Protein AF-A0A925VPL7-F1 (afdb_monomer)

Structure (mmCIF, N/CA/C/O backbone):
data_AF-A0A925VPL7-F1
#
_entry.id   AF-A0A925VPL7-F1
#
loop_
_atom_site.group_PDB
_atom_site.id
_atom_site.type_symbol
_atom_site.label_atom_id
_atom_site.label_alt_id
_atom_site.label_comp_id
_atom_site.label_asym_id
_atom_site.label_entity_id
_atom_site.label_seq_id
_atom_site.pdbx_PDB_ins_code
_atom_site.Cartn_x
_atom_site.Cartn_y
_atom_site.Cartn_z
_atom_site.occupancy
_atom_site.B_iso_or_equiv
_atom_site.auth_seq_id
_atom_site.auth_comp_id
_atom_site.auth_asym_id
_atom_site.auth_atom_id
_atom_site.pdbx_PDB_model_num
ATOM 1 N N . MET A 1 1 ? 1.949 40.519 -19.871 1.00 41.38 1 MET A N 1
ATOM 2 C CA . MET A 1 1 ? 2.021 40.616 -18.401 1.00 41.38 1 MET A CA 1
ATOM 3 C C . MET A 1 1 ? 0.848 39.835 -17.833 1.00 41.38 1 MET A C 1
ATOM 5 O O . MET A 1 1 ? -0.238 40.376 -17.826 1.00 41.38 1 MET A O 1
ATOM 9 N N . LEU A 1 2 ? 1.053 38.569 -17.465 1.00 33.75 2 LEU A N 1
ATOM 10 C CA . LEU A 1 2 ? 0.363 37.854 -16.384 1.00 33.75 2 LEU A CA 1
ATOM 11 C C . LEU A 1 2 ? 1.309 36.714 -15.978 1.00 33.75 2 LEU A C 1
ATOM 13 O O . LEU A 1 2 ? 1.939 36.094 -16.834 1.00 33.75 2 LEU A O 1
ATOM 17 N N . ALA A 1 3 ? 1.538 36.620 -14.674 1.00 36.78 3 ALA A N 1
ATOM 18 C CA . ALA A 1 3 ? 2.720 36.055 -14.047 1.00 36.78 3 ALA A CA 1
ATOM 19 C C . ALA A 1 3 ? 2.809 34.530 -14.174 1.00 36.78 3 ALA A C 1
ATOM 21 O O . ALA A 1 3 ? 1.809 33.828 -14.067 1.00 36.78 3 ALA A O 1
ATOM 22 N N . GLY A 1 4 ? 4.037 34.043 -14.367 1.00 40.22 4 GLY A N 1
ATOM 23 C CA . GLY A 1 4 ? 4.373 32.639 -14.198 1.00 40.22 4 GLY A CA 1
ATOM 24 C C . GLY A 1 4 ? 4.178 32.244 -12.740 1.00 40.22 4 GLY A C 1
ATOM 25 O O . GLY A 1 4 ? 4.808 32.812 -11.848 1.00 40.22 4 GLY A O 1
ATOM 26 N N . GLU A 1 5 ? 3.288 31.289 -12.508 1.00 43.31 5 GLU A N 1
ATOM 27 C CA . GLU A 1 5 ? 3.111 30.691 -11.196 1.00 43.31 5 GLU A CA 1
ATOM 28 C C . GLU A 1 5 ? 4.263 29.719 -10.942 1.00 43.31 5 GLU A C 1
ATOM 30 O O . GLU A 1 5 ? 4.426 28.683 -11.587 1.00 43.31 5 GLU A O 1
ATOM 35 N N . SER A 1 6 ? 5.115 30.144 -10.019 1.00 38.53 6 SER A N 1
ATOM 36 C CA . SER A 1 6 ? 6.268 29.447 -9.479 1.00 38.53 6 SER A CA 1
ATOM 37 C C . SER A 1 6 ? 5.902 28.031 -9.032 1.00 38.53 6 SER A C 1
ATOM 39 O O . SER A 1 6 ? 5.291 27.831 -7.983 1.00 38.53 6 SER A O 1
ATOM 41 N N . PHE A 1 7 ? 6.316 27.036 -9.816 1.00 41.56 7 PHE A N 1
ATOM 42 C CA . PHE A 1 7 ? 6.287 25.635 -9.411 1.00 41.56 7 PHE A CA 1
ATOM 43 C C . PHE A 1 7 ? 7.202 25.472 -8.185 1.00 41.56 7 PHE A C 1
ATOM 45 O O . PHE A 1 7 ? 8.401 25.754 -8.233 1.00 41.56 7 PHE A O 1
ATOM 52 N N . ASN A 1 8 ? 6.580 25.131 -7.060 1.00 49.56 8 ASN A N 1
ATOM 53 C CA . ASN A 1 8 ? 7.077 25.339 -5.705 1.00 49.56 8 ASN A CA 1
ATOM 54 C C . ASN A 1 8 ? 8.392 24.582 -5.402 1.00 49.56 8 ASN A C 1
ATOM 56 O O . ASN A 1 8 ? 8.599 23.446 -5.827 1.00 49.56 8 ASN A O 1
ATOM 60 N N . ALA A 1 9 ? 9.272 25.213 -4.621 1.00 42.59 9 ALA A N 1
ATOM 61 C CA . ALA A 1 9 ? 10.655 24.814 -4.324 1.00 42.59 9 ALA A CA 1
ATOM 62 C C . ALA A 1 9 ? 10.812 23.556 -3.432 1.00 42.59 9 ALA A C 1
ATOM 64 O O . ALA A 1 9 ? 11.932 23.174 -3.082 1.00 42.59 9 ALA A O 1
ATOM 65 N N . GLU A 1 10 ? 9.712 22.888 -3.084 1.00 42.53 10 GLU A N 1
ATOM 66 C CA . GLU A 1 10 ? 9.668 21.735 -2.174 1.00 42.53 10 GLU A CA 1
ATOM 67 C C . GLU A 1 10 ? 10.288 20.462 -2.789 1.00 42.53 10 GLU A C 1
ATOM 69 O O . GLU A 1 10 ? 10.865 19.631 -2.087 1.00 42.53 10 GLU A O 1
ATOM 74 N N . THR A 1 11 ? 10.250 20.323 -4.119 1.00 45.16 11 THR A N 1
ATOM 75 C CA . THR A 1 11 ? 10.688 19.108 -4.835 1.00 45.16 11 THR A CA 1
ATOM 76 C C . THR A 1 11 ? 12.209 18.896 -4.806 1.00 45.16 11 THR A C 1
ATOM 78 O O . THR A 1 11 ? 12.700 17.840 -5.194 1.00 45.16 11 THR A O 1
ATOM 81 N N . ARG A 1 12 ? 12.992 19.874 -4.325 1.00 40.66 12 ARG A N 1
ATOM 82 C CA . ARG A 1 12 ? 14.465 19.813 -4.341 1.00 40.66 12 ARG A CA 1
ATOM 83 C C . ARG A 1 12 ? 15.099 19.162 -3.108 1.00 40.66 12 ARG A C 1
ATOM 85 O O . ARG A 1 12 ? 16.282 18.844 -3.156 1.00 40.66 12 ARG A O 1
ATOM 92 N N . ARG A 1 13 ? 14.358 18.949 -2.011 1.00 38.41 13 ARG A N 1
ATOM 93 C CA . ARG A 1 13 ? 14.934 18.398 -0.762 1.00 38.41 13 ARG A CA 1
ATOM 94 C C . ARG A 1 13 ? 14.916 16.876 -0.647 1.00 38.41 13 ARG A C 1
ATOM 96 O O . ARG A 1 13 ? 15.627 16.342 0.195 1.00 38.41 13 ARG A O 1
ATOM 103 N N . VAL A 1 14 ? 14.168 16.165 -1.488 1.00 44.53 14 VAL A N 1
ATOM 104 C CA . VAL A 1 14 ? 14.169 14.689 -1.459 1.00 44.53 14 VAL A CA 1
ATOM 105 C C . VAL A 1 14 ? 15.409 14.071 -2.117 1.00 44.53 14 VAL A C 1
ATOM 107 O O . VAL A 1 14 ? 15.664 12.887 -1.935 1.00 44.53 14 VAL A O 1
ATOM 110 N N . ALA A 1 15 ? 16.213 14.864 -2.832 1.00 43.25 15 ALA A N 1
ATOM 111 C CA . ALA A 1 15 ? 17.407 14.384 -3.527 1.00 43.25 15 ALA A CA 1
ATOM 112 C C . ALA A 1 15 ? 18.632 14.178 -2.610 1.00 43.25 15 ALA A C 1
ATOM 114 O O . ALA A 1 15 ? 19.568 13.486 -2.989 1.00 43.25 15 ALA A O 1
ATOM 115 N N . SER A 1 16 ? 18.664 14.759 -1.404 1.00 44.59 16 SER A N 1
ATOM 116 C CA . SER A 1 16 ? 19.898 14.835 -0.600 1.00 44.59 16 SER A CA 1
ATOM 117 C C . SER A 1 16 ? 20.043 13.766 0.492 1.00 44.59 16 SER A C 1
ATOM 119 O O . SER A 1 16 ? 20.895 13.907 1.365 1.00 44.59 16 SER A O 1
ATOM 121 N N . LEU A 1 17 ? 19.220 12.712 0.479 1.00 48.06 17 LEU A N 1
ATOM 122 C CA . LEU A 1 17 ? 19.268 11.607 1.453 1.00 48.06 17 LEU A CA 1
ATOM 123 C C . LEU A 1 17 ? 19.412 10.229 0.785 1.00 48.06 17 LEU A C 1
ATOM 125 O O . LEU A 1 17 ? 18.947 9.225 1.321 1.00 48.06 17 LEU A O 1
ATOM 129 N N . GLN A 1 18 ? 20.051 10.155 -0.385 1.00 50.97 18 GLN A N 1
ATOM 130 C CA . GLN A 1 18 ? 20.395 8.866 -0.985 1.00 50.97 18 GLN A CA 1
ATOM 131 C C . GLN A 1 18 ? 21.830 8.472 -0.609 1.00 50.97 18 GLN A C 1
ATOM 133 O O . GLN A 1 18 ? 22.762 9.223 -0.902 1.00 50.97 18 GLN A O 1
ATOM 138 N N . PRO A 1 19 ? 22.047 7.317 0.051 1.00 50.19 19 PRO A N 1
ATOM 139 C CA . PRO A 1 19 ? 23.396 6.840 0.306 1.00 50.19 19 PRO A CA 1
ATOM 140 C C . PRO A 1 19 ? 24.097 6.540 -1.031 1.00 50.19 19 PRO A C 1
ATOM 142 O O . PRO A 1 19 ? 23.451 6.033 -1.958 1.00 50.19 19 PRO A O 1
ATOM 145 N N . PRO A 1 20 ? 25.404 6.832 -1.157 1.00 46.62 20 PRO A N 1
ATOM 146 C CA . PRO A 1 20 ? 26.152 6.577 -2.383 1.00 46.62 20 PRO A CA 1
ATOM 147 C C . PRO A 1 20 ? 26.072 5.083 -2.737 1.00 46.62 20 PRO A C 1
ATOM 149 O O . PRO A 1 20 ? 26.537 4.231 -1.985 1.00 46.62 20 PRO A O 1
ATOM 152 N N . GLY A 1 21 ? 25.416 4.771 -3.861 1.00 53.00 21 GLY A N 1
ATOM 153 C CA . GLY A 1 21 ? 25.120 3.403 -4.314 1.00 53.00 21 GLY A CA 1
ATOM 154 C C . GLY A 1 21 ? 23.629 3.039 -4.384 1.00 53.00 21 GLY A C 1
ATOM 155 O O . GLY A 1 21 ? 23.282 2.098 -5.097 1.00 53.00 21 GLY A O 1
ATOM 156 N N . ALA A 1 22 ? 22.735 3.793 -3.732 1.00 51.41 22 ALA A N 1
ATOM 157 C CA . ALA A 1 22 ? 21.288 3.551 -3.801 1.00 51.41 22 ALA A CA 1
ATOM 158 C C . ALA A 1 22 ? 20.684 3.877 -5.177 1.00 51.41 22 ALA A C 1
ATOM 160 O O . ALA A 1 22 ? 19.799 3.152 -5.628 1.00 51.41 22 ALA A O 1
ATOM 161 N N . GLU A 1 23 ? 21.201 4.901 -5.868 1.00 51.84 23 GLU A N 1
ATOM 162 C CA . GLU A 1 23 ? 20.692 5.353 -7.174 1.00 51.84 23 GLU A CA 1
ATOM 163 C C . GLU A 1 23 ? 20.668 4.228 -8.218 1.00 51.84 23 GLU A C 1
ATOM 165 O O . GLU A 1 23 ? 19.655 4.020 -8.892 1.00 51.84 23 GLU A O 1
ATOM 170 N N . LYS A 1 24 ? 21.749 3.435 -8.293 1.00 49.66 24 LYS A N 1
ATOM 171 C CA . LYS A 1 24 ? 21.862 2.320 -9.246 1.00 49.66 24 LYS A CA 1
ATOM 172 C C . LYS A 1 24 ? 20.790 1.253 -9.022 1.00 49.66 24 LYS A C 1
ATOM 174 O O . LYS A 1 24 ? 20.248 0.725 -9.991 1.00 49.66 24 LYS A O 1
ATOM 179 N N . LEU A 1 25 ? 20.456 0.944 -7.768 1.00 53.25 25 LEU A N 1
ATOM 180 C CA . LEU A 1 25 ? 19.446 -0.069 -7.452 1.00 53.25 25 LEU A CA 1
ATOM 181 C C . LEU A 1 25 ? 18.025 0.440 -7.724 1.00 53.25 25 LEU A C 1
ATOM 183 O O . LEU A 1 25 ? 17.213 -0.300 -8.279 1.00 53.25 25 LEU A O 1
ATOM 187 N N . THR A 1 26 ? 17.738 1.707 -7.407 1.00 55.41 26 THR A N 1
ATOM 188 C CA . THR A 1 26 ? 16.429 2.328 -7.679 1.00 55.41 26 THR A CA 1
ATOM 189 C C . THR A 1 26 ? 16.113 2.427 -9.170 1.00 55.41 26 THR A C 1
ATOM 191 O O . THR A 1 26 ? 14.972 2.191 -9.574 1.00 55.41 26 THR A O 1
ATOM 194 N N . GLN A 1 27 ? 17.113 2.721 -10.004 1.00 56.59 27 GLN A N 1
ATOM 195 C CA . GLN A 1 27 ? 16.909 2.843 -11.446 1.00 56.59 27 GLN A CA 1
ATOM 196 C C . GLN A 1 27 ? 16.694 1.472 -12.100 1.00 56.59 27 GLN A C 1
ATOM 198 O O . GLN A 1 27 ? 15.719 1.283 -12.821 1.00 56.59 27 GLN A O 1
ATOM 203 N N . THR A 1 28 ? 17.515 0.482 -11.738 1.00 58.84 28 THR A N 1
ATOM 204 C CA . THR A 1 28 ? 17.447 -0.874 -12.313 1.00 58.84 28 THR A CA 1
ATOM 205 C C . THR A 1 28 ? 16.140 -1.601 -11.968 1.00 58.84 28 THR A C 1
ATOM 207 O O . THR A 1 28 ? 15.590 -2.326 -12.793 1.00 58.84 28 THR A O 1
ATOM 210 N N . ALA A 1 29 ? 15.604 -1.413 -10.756 1.00 61.59 29 ALA A N 1
ATOM 211 C CA . ALA A 1 29 ? 14.321 -2.012 -10.380 1.00 61.59 29 ALA A CA 1
ATOM 212 C C . ALA A 1 29 ? 13.159 -1.443 -11.212 1.00 61.59 29 ALA A C 1
ATOM 214 O O . ALA A 1 29 ? 12.252 -2.179 -11.593 1.00 61.59 29 ALA A O 1
ATOM 215 N N . SER A 1 30 ? 13.215 -0.150 -11.541 1.00 60.06 30 SER A N 1
ATOM 216 C CA . SER A 1 30 ? 12.179 0.530 -12.327 1.00 60.06 30 SER A CA 1
ATOM 217 C C . SER A 1 30 ? 12.117 0.034 -13.776 1.00 60.06 30 SER A C 1
ATOM 219 O O . SER A 1 30 ? 11.056 0.072 -14.384 1.00 60.06 30 SER A O 1
ATOM 221 N N . GLU A 1 31 ? 13.216 -0.496 -14.321 1.00 76.69 31 GLU A N 1
ATOM 222 C CA . GLU A 1 31 ? 13.245 -1.091 -15.668 1.00 76.69 31 GLU A CA 1
ATOM 223 C C . GLU A 1 31 ? 12.489 -2.426 -15.750 1.00 76.69 31 GLU A C 1
ATOM 225 O O . GLU A 1 31 ? 12.064 -2.838 -16.827 1.00 76.69 31 GLU A O 1
ATOM 230 N N . ARG A 1 32 ? 12.319 -3.119 -14.615 1.00 84.62 32 ARG A N 1
ATOM 231 C CA . ARG A 1 32 ? 11.669 -4.439 -14.533 1.00 84.62 32 ARG A CA 1
ATOM 232 C C . ARG A 1 32 ? 10.318 -4.414 -13.823 1.00 84.62 32 ARG A C 1
ATOM 234 O O . ARG A 1 32 ? 9.662 -5.448 -13.736 1.00 84.62 32 ARG A O 1
ATOM 241 N N . CYS A 1 33 ? 9.908 -3.253 -13.324 1.00 84.81 33 CYS A N 1
ATOM 242 C CA . CYS A 1 33 ? 8.682 -3.070 -12.563 1.00 84.81 33 CYS A CA 1
ATOM 243 C C . CYS A 1 33 ? 7.790 -2.027 -13.231 1.00 84.81 33 CYS A C 1
ATOM 245 O O . CYS A 1 33 ? 8.253 -0.998 -13.715 1.00 84.81 33 CYS A O 1
ATOM 247 N N . THR A 1 34 ? 6.481 -2.251 -13.197 1.00 90.50 34 THR A N 1
ATOM 248 C CA . THR A 1 34 ? 5.518 -1.232 -13.613 1.00 90.50 34 THR A CA 1
ATOM 249 C C . THR A 1 34 ? 5.354 -0.194 -12.507 1.00 90.50 34 THR A C 1
ATOM 251 O O . THR A 1 34 ? 4.966 -0.529 -11.388 1.00 90.50 34 THR A O 1
ATOM 254 N N . VAL A 1 35 ? 5.620 1.076 -12.821 1.00 90.06 35 VAL A N 1
ATOM 255 C CA . VAL A 1 35 ? 5.389 2.194 -11.897 1.00 90.06 35 VAL A CA 1
ATOM 256 C C . VAL A 1 35 ? 3.929 2.626 -11.988 1.00 90.06 35 VAL A C 1
ATOM 258 O O . VAL A 1 35 ? 3.466 3.056 -13.044 1.00 90.06 35 VAL A O 1
ATOM 261 N N . LEU A 1 36 ? 3.204 2.525 -10.875 1.00 92.19 36 LEU A N 1
ATOM 262 C CA . LEU A 1 36 ? 1.822 2.991 -10.781 1.00 92.19 36 LEU A CA 1
ATOM 263 C C . LEU A 1 36 ? 1.798 4.455 -10.316 1.00 92.19 36 LEU A C 1
ATOM 265 O O . L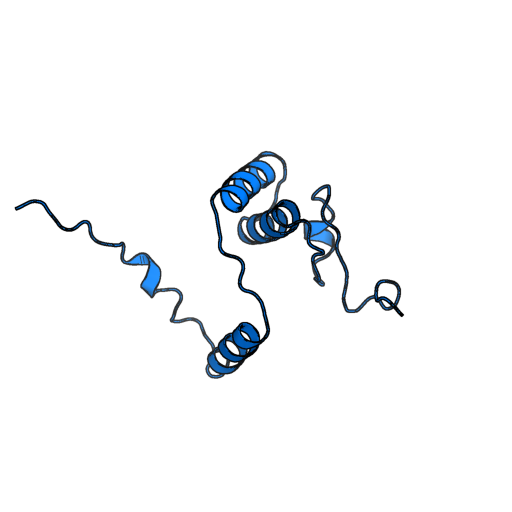EU A 1 36 ? 2.363 4.761 -9.263 1.00 92.19 36 LEU A O 1
ATOM 269 N N . PRO A 1 37 ? 1.171 5.374 -11.074 1.00 91.88 37 PRO A N 1
ATOM 270 C CA . PRO A 1 37 ? 1.103 6.774 -10.688 1.00 91.88 37 PRO A CA 1
ATOM 271 C C . PRO A 1 37 ? 0.112 6.987 -9.541 1.00 91.88 37 PRO A C 1
ATOM 273 O O . PRO A 1 37 ? -0.906 6.300 -9.430 1.00 91.88 37 PRO A O 1
ATOM 276 N N . LEU A 1 38 ? 0.362 8.022 -8.738 1.00 93.19 38 LEU A N 1
ATOM 277 C CA . LEU A 1 38 ? -0.595 8.509 -7.749 1.00 93.19 38 LEU A CA 1
ATOM 278 C C . LEU A 1 38 ? -1.717 9.285 -8.458 1.00 93.19 38 LEU A C 1
ATOM 280 O O . LEU A 1 38 ? -1.654 10.503 -8.598 1.00 93.19 38 LEU A O 1
ATOM 284 N N . ASN A 1 39 ? -2.717 8.562 -8.958 1.00 94.94 39 ASN A N 1
ATOM 285 C CA . ASN A 1 39 ? -3.877 9.144 -9.634 1.00 94.94 39 ASN A CA 1
ATOM 286 C C . ASN A 1 39 ? -4.984 9.556 -8.642 1.00 94.94 39 ASN A C 1
ATOM 288 O O . ASN A 1 39 ? -4.937 9.230 -7.453 1.00 94.94 39 ASN A O 1
ATOM 292 N N . GLU A 1 40 ? -6.010 10.246 -9.141 1.00 96.69 40 GLU A N 1
ATOM 293 C CA . GLU A 1 40 ? -7.124 10.747 -8.325 1.00 96.69 40 GLU A CA 1
ATOM 294 C C . GLU A 1 40 ? -7.876 9.638 -7.575 1.00 96.69 40 GLU A C 1
ATOM 296 O O . GLU A 1 40 ? -8.274 9.840 -6.428 1.00 96.69 40 GLU A O 1
ATOM 301 N N . PHE A 1 41 ? -8.011 8.444 -8.164 1.00 97.56 41 PHE A N 1
ATOM 302 C CA . PHE A 1 41 ? -8.653 7.304 -7.505 1.00 97.56 41 PHE A CA 1
ATOM 303 C C . PHE A 1 41 ? -7.846 6.828 -6.295 1.00 97.56 41 PHE A C 1
ATOM 305 O O . PHE A 1 41 ? -8.413 6.587 -5.227 1.00 97.56 41 PHE A O 1
ATOM 312 N N . VAL A 1 42 ? -6.518 6.742 -6.428 1.00 97.12 42 VAL A N 1
ATOM 313 C CA . VAL A 1 42 ? -5.622 6.381 -5.322 1.00 97.12 42 VAL A CA 1
ATOM 314 C C . VAL A 1 42 ? -5.635 7.465 -4.247 1.00 97.12 42 VAL A C 1
ATOM 316 O O . VAL A 1 42 ? -5.706 7.141 -3.061 1.00 97.12 42 VAL A O 1
ATOM 319 N N . VAL A 1 43 ? -5.630 8.747 -4.626 1.00 97.75 43 VAL A N 1
ATOM 320 C CA . VAL A 1 43 ? -5.715 9.868 -3.674 1.00 97.75 43 VAL A CA 1
ATOM 321 C C . VAL A 1 43 ? -7.030 9.827 -2.896 1.00 97.75 43 VAL A C 1
ATOM 323 O O . VAL A 1 43 ? -7.013 9.823 -1.663 1.00 97.75 43 VAL A O 1
ATOM 326 N N . ALA A 1 44 ? -8.166 9.728 -3.588 1.00 98.06 44 ALA A N 1
ATOM 327 C CA . ALA A 1 44 ? -9.480 9.650 -2.958 1.00 98.06 44 ALA A CA 1
ATOM 328 C C . ALA A 1 44 ? -9.574 8.443 -2.017 1.00 98.06 44 ALA A C 1
ATOM 330 O O . ALA A 1 44 ? -10.034 8.566 -0.878 1.00 98.06 44 ALA A O 1
ATOM 331 N N . ARG A 1 45 ? -9.063 7.283 -2.448 1.00 97.12 45 ARG A N 1
ATOM 332 C CA . ARG A 1 45 ? -9.045 6.081 -1.614 1.00 97.12 45 ARG A CA 1
ATOM 333 C C . ARG A 1 45 ? -8.121 6.227 -0.405 1.00 97.12 45 ARG A C 1
ATOM 335 O O . ARG A 1 45 ? -8.491 5.803 0.685 1.00 97.12 45 ARG A O 1
ATOM 342 N N . THR A 1 46 ? -6.973 6.884 -0.554 1.00 97.50 46 THR A N 1
ATOM 343 C CA . THR A 1 46 ? -6.054 7.196 0.555 1.00 97.50 46 THR A CA 1
ATOM 344 C C . THR A 1 46 ? -6.749 8.044 1.618 1.00 97.50 46 THR A C 1
ATOM 346 O O . THR A 1 46 ? -6.646 7.747 2.809 1.00 97.50 46 THR A O 1
ATOM 349 N N . ILE A 1 47 ? -7.488 9.078 1.201 1.00 97.25 47 ILE A N 1
ATOM 350 C CA . ILE A 1 47 ? -8.252 9.939 2.112 1.00 97.25 47 ILE A CA 1
ATOM 351 C C . ILE A 1 47 ? -9.289 9.113 2.877 1.00 97.25 47 ILE A C 1
ATOM 353 O O . ILE A 1 47 ? -9.331 9.193 4.104 1.00 97.25 47 ILE A O 1
ATOM 357 N N . GLN A 1 48 ? -10.065 8.274 2.182 1.00 96.56 48 GLN A N 1
ATOM 358 C CA . GLN A 1 48 ? -11.056 7.396 2.816 1.00 96.56 48 GLN A CA 1
ATOM 359 C C . GLN A 1 48 ? -10.420 6.481 3.870 1.00 96.56 48 GLN A C 1
ATOM 361 O O . GLN A 1 48 ? -10.906 6.411 4.998 1.00 96.56 48 GLN A O 1
ATOM 366 N N . LEU A 1 49 ? -9.299 5.829 3.540 1.00 95.44 49 LEU A N 1
ATOM 367 C CA . LEU A 1 49 ? -8.600 4.953 4.482 1.00 95.44 49 LEU A CA 1
ATOM 368 C C . LEU A 1 49 ? -8.127 5.714 5.723 1.00 95.44 49 LEU A C 1
ATOM 370 O O . LEU A 1 49 ? -8.283 5.221 6.835 1.00 95.44 49 LEU A O 1
ATOM 374 N N . ARG A 1 50 ? -7.594 6.930 5.565 1.00 95.62 50 ARG A N 1
ATOM 375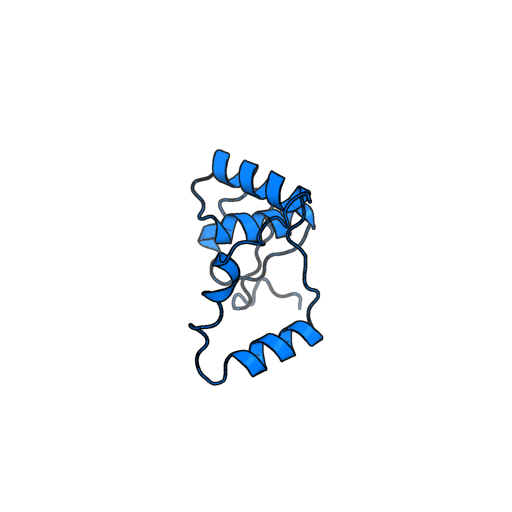 C CA . ARG A 1 50 ? -7.125 7.741 6.702 1.00 95.62 50 ARG A CA 1
ATOM 376 C C . ARG A 1 50 ? -8.248 8.308 7.566 1.00 95.62 50 ARG A C 1
ATOM 378 O O . ARG A 1 50 ? -8.008 8.609 8.731 1.00 95.62 50 ARG A O 1
ATOM 385 N N . GLN A 1 51 ? -9.444 8.483 7.009 1.00 96.06 51 GLN A N 1
ATOM 386 C CA . GLN A 1 51 ? -10.624 8.888 7.776 1.00 96.06 51 GLN A CA 1
ATOM 387 C C . GLN A 1 51 ? -11.177 7.734 8.620 1.00 96.06 51 GLN A C 1
ATOM 389 O O . GLN A 1 51 ? -11.696 7.970 9.707 1.00 96.06 51 GLN A O 1
ATOM 394 N N . GLN A 1 52 ? -11.063 6.497 8.131 1.00 94.94 52 GLN A N 1
ATOM 395 C CA . GLN A 1 52 ? -11.638 5.312 8.774 1.00 94.94 52 GLN A CA 1
ATOM 396 C C . GLN A 1 52 ? -10.658 4.581 9.701 1.00 94.94 52 GLN A C 1
ATOM 398 O O . GLN A 1 52 ? -11.075 4.009 10.707 1.00 94.94 52 GLN A O 1
ATOM 403 N N . TYR A 1 53 ? -9.362 4.608 9.389 1.00 92.81 53 TYR A N 1
ATOM 404 C CA . TYR A 1 53 ? -8.333 3.828 10.073 1.00 92.81 53 TYR A CA 1
ATOM 405 C C . TYR A 1 53 ? -7.196 4.724 10.563 1.00 92.81 53 TYR A C 1
ATOM 407 O O . TYR A 1 53 ? -6.792 5.685 9.904 1.00 92.81 53 TYR A O 1
ATOM 415 N N . ARG A 1 54 ? -6.612 4.376 11.716 1.00 91.38 54 ARG A N 1
ATOM 416 C CA . ARG A 1 54 ? -5.405 5.035 12.240 1.00 91.38 54 ARG A CA 1
ATOM 417 C C . ARG A 1 54 ? -4.155 4.498 11.545 1.00 91.38 54 ARG A C 1
ATOM 419 O O . ARG A 1 54 ? -3.347 3.800 12.146 1.00 91.38 54 ARG A O 1
ATOM 426 N N . ILE A 1 55 ? -4.006 4.853 10.274 1.00 92.25 55 ILE A N 1
ATOM 427 C CA . ILE A 1 55 ? -2.877 4.461 9.430 1.00 92.25 55 ILE A CA 1
ATOM 428 C C . ILE A 1 55 ? -2.028 5.678 9.037 1.00 92.25 55 ILE A C 1
ATOM 430 O O . ILE A 1 55 ? -2.529 6.795 8.852 1.00 92.25 55 ILE A O 1
ATOM 434 N N . LYS A 1 56 ? -0.712 5.473 8.927 1.00 93.50 56 LYS A N 1
ATOM 435 C CA . LYS A 1 56 ? 0.224 6.511 8.479 1.00 93.50 56 LYS A CA 1
ATOM 436 C C . LYS A 1 56 ? 0.000 6.814 6.998 1.00 93.50 56 LYS A C 1
ATOM 438 O O . LYS A 1 56 ? -0.408 5.949 6.231 1.00 93.50 56 LYS A O 1
ATOM 443 N N . LEU A 1 57 ? 0.294 8.048 6.586 1.00 94.69 57 LEU A N 1
ATOM 444 C CA . LEU A 1 57 ? 0.084 8.482 5.201 1.00 94.69 57 LEU A CA 1
ATOM 445 C C . LEU A 1 57 ? 0.791 7.589 4.157 1.00 94.69 57 LEU A C 1
ATOM 447 O O . LEU A 1 57 ? 0.118 7.213 3.201 1.00 94.69 57 LEU A O 1
ATOM 451 N N . PRO A 1 58 ? 2.073 7.198 4.319 1.00 94.62 58 PRO A N 1
ATOM 452 C CA . PRO A 1 58 ? 2.745 6.351 3.330 1.00 94.62 58 PRO A CA 1
ATOM 453 C C . PRO A 1 58 ? 2.072 4.981 3.167 1.00 94.62 58 PRO A C 1
ATOM 455 O O . PRO A 1 58 ? 1.804 4.554 2.046 1.00 94.62 58 PRO A O 1
ATOM 458 N N . ASP A 1 59 ? 1.715 4.335 4.279 1.00 94.25 59 ASP A N 1
ATOM 459 C CA . ASP A 1 59 ? 1.056 3.025 4.262 1.00 94.25 59 ASP A CA 1
ATOM 460 C C . ASP A 1 59 ? -0.367 3.122 3.697 1.00 94.25 59 ASP A C 1
ATOM 462 O O . ASP A 1 59 ? -0.810 2.244 2.960 1.00 94.25 59 ASP A O 1
ATOM 466 N N . ALA A 1 60 ? -1.072 4.227 3.965 1.00 95.44 60 ALA A N 1
ATOM 467 C CA . ALA A 1 60 ? -2.383 4.488 3.382 1.00 95.44 60 ALA A CA 1
ATOM 468 C C . ALA A 1 60 ? -2.324 4.619 1.854 1.00 95.44 60 ALA A C 1
ATOM 470 O O . ALA A 1 60 ? -3.205 4.097 1.178 1.00 95.44 60 ALA A O 1
ATOM 471 N N . ILE A 1 61 ? -1.289 5.271 1.309 1.00 97.00 61 ILE A N 1
ATOM 472 C CA . ILE A 1 61 ? -1.082 5.389 -0.143 1.00 97.00 61 ILE A CA 1
ATOM 473 C C . ILE A 1 61 ? -0.832 4.009 -0.758 1.00 97.00 61 ILE A C 1
ATOM 475 O O . ILE A 1 61 ? -1.441 3.665 -1.774 1.00 97.00 61 ILE A O 1
ATOM 479 N N . ILE A 1 62 ? 0.016 3.191 -0.128 1.00 95.81 62 ILE A N 1
ATOM 480 C CA . ILE A 1 62 ? 0.294 1.821 -0.581 1.00 95.81 62 ILE A CA 1
ATOM 481 C C . ILE A 1 62 ? -0.992 0.989 -0.555 1.00 95.81 62 ILE A C 1
ATOM 483 O O . ILE A 1 62 ? -1.365 0.394 -1.566 1.00 95.81 62 ILE A O 1
ATOM 487 N N . GLY A 1 63 ? -1.715 0.993 0.568 1.00 95.56 63 GLY A N 1
ATOM 488 C CA . GLY A 1 63 ? -2.954 0.234 0.718 1.00 95.56 63 GLY A CA 1
ATOM 489 C C . GLY A 1 63 ? -4.047 0.683 -0.253 1.00 95.56 63 GLY A C 1
ATOM 490 O O . GLY A 1 63 ? -4.714 -0.148 -0.865 1.00 95.56 63 GLY A O 1
ATOM 491 N N . ALA A 1 64 ? -4.191 1.992 -0.466 1.00 96.88 64 ALA A N 1
ATOM 492 C CA . ALA A 1 64 ? -5.102 2.546 -1.460 1.00 96.88 64 ALA A CA 1
ATOM 493 C C . ALA A 1 64 ? -4.746 2.097 -2.880 1.00 96.88 64 ALA A C 1
ATOM 495 O O . ALA A 1 64 ? -5.636 1.681 -3.617 1.00 96.88 64 ALA A O 1
ATOM 496 N N . THR A 1 65 ? -3.462 2.129 -3.244 1.00 97.19 65 THR A N 1
ATOM 497 C CA . THR A 1 65 ? -2.980 1.673 -4.558 1.00 97.19 65 THR A CA 1
ATOM 498 C C . THR A 1 65 ? -3.341 0.207 -4.785 1.00 97.19 65 THR A C 1
ATOM 500 O O . THR A 1 65 ? -3.914 -0.145 -5.814 1.00 97.19 65 THR A O 1
ATOM 503 N N . VAL A 1 66 ? -3.085 -0.648 -3.793 1.00 96.38 66 VAL A N 1
ATOM 504 C CA . VAL A 1 66 ? -3.404 -2.079 -3.860 1.00 96.38 66 VAL A CA 1
ATOM 505 C C . VAL A 1 66 ? -4.904 -2.309 -4.051 1.00 96.38 66 VAL A C 1
ATOM 507 O O . VAL A 1 66 ? -5.292 -3.091 -4.915 1.00 96.38 66 VAL A O 1
ATOM 510 N N . LEU A 1 67 ? -5.749 -1.599 -3.296 1.00 95.88 67 LEU A N 1
ATOM 511 C CA . LEU A 1 67 ? -7.206 -1.727 -3.384 1.00 95.88 67 LEU A CA 1
ATOM 512 C C . LEU A 1 67 ? -7.770 -1.221 -4.716 1.00 95.88 67 LEU A C 1
ATOM 514 O O . LEU A 1 67 ? -8.638 -1.872 -5.287 1.00 95.88 67 LEU A O 1
ATOM 518 N N . VAL A 1 68 ? -7.289 -0.077 -5.211 1.00 96.56 68 VAL A N 1
ATOM 519 C CA . VAL A 1 68 ? -7.751 0.515 -6.480 1.00 96.56 68 VAL A CA 1
ATOM 520 C C . VAL A 1 68 ? -7.402 -0.381 -7.666 1.00 96.56 68 VAL A C 1
ATOM 522 O O . VAL A 1 68 ? -8.212 -0.531 -8.576 1.00 96.56 68 VAL A O 1
ATOM 525 N N . HIS A 1 69 ? -6.222 -1.001 -7.647 1.00 95.50 69 HIS A N 1
ATOM 526 C CA . HIS A 1 69 ? -5.745 -1.852 -8.737 1.00 95.50 69 HIS A CA 1
ATOM 527 C C . HIS A 1 69 ? -6.041 -3.351 -8.538 1.00 95.50 69 HIS A C 1
ATOM 529 O O . HIS A 1 69 ? -5.710 -4.151 -9.410 1.00 95.50 69 HIS A O 1
ATOM 535 N N . GLY A 1 70 ? -6.653 -3.750 -7.416 1.00 94.31 70 GLY A N 1
ATOM 536 C CA . GLY A 1 70 ? -6.982 -5.150 -7.122 1.00 94.31 70 GLY A CA 1
ATOM 537 C C . GLY A 1 70 ? -5.759 -6.066 -6.985 1.00 94.31 70 GLY A C 1
ATOM 538 O O . GLY A 1 70 ? -5.818 -7.237 -7.358 1.00 94.31 70 GLY A O 1
ATOM 539 N N . LEU A 1 71 ? -4.639 -5.534 -6.490 1.00 94.81 71 LEU A N 1
ATOM 540 C CA . LEU A 1 71 ? -3.359 -6.243 -6.415 1.00 94.81 71 LEU A CA 1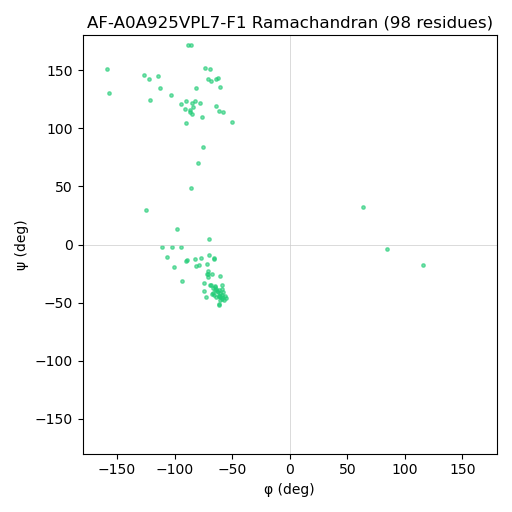
ATOM 541 C C . LEU A 1 71 ? -3.206 -7.035 -5.106 1.00 94.81 71 LEU A C 1
ATOM 543 O O . LEU 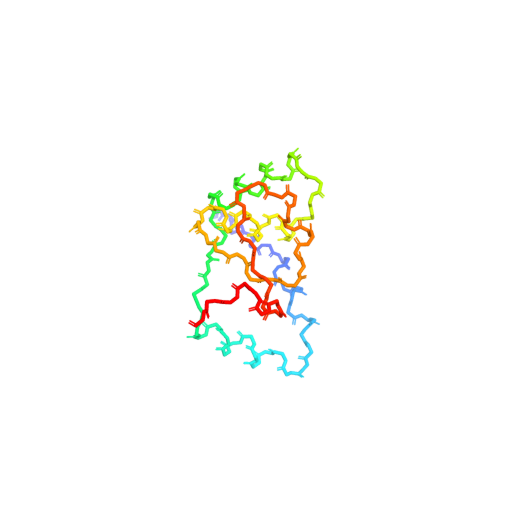A 1 71 ? -4.003 -6.914 -4.176 1.00 94.81 71 LEU A O 1
ATOM 547 N N . THR A 1 72 ? -2.147 -7.842 -5.027 1.00 93.62 72 THR A N 1
ATOM 548 C CA . THR A 1 72 ? -1.686 -8.457 -3.772 1.00 93.62 72 THR A CA 1
ATOM 549 C C . THR A 1 72 ? -0.459 -7.701 -3.277 1.00 93.62 72 THR A C 1
ATOM 551 O O . THR A 1 72 ? 0.483 -7.481 -4.037 1.00 93.62 72 THR A O 1
ATOM 554 N N . LEU A 1 73 ? -0.472 -7.285 -2.013 1.00 94.19 73 LEU A N 1
ATOM 555 C CA . LEU A 1 73 ? 0.642 -6.587 -1.388 1.00 94.19 73 LEU A CA 1
ATOM 556 C C . LEU A 1 73 ? 1.658 -7.597 -0.857 1.00 94.19 73 LEU A C 1
ATOM 558 O O . LEU A 1 73 ? 1.389 -8.295 0.118 1.00 94.19 73 LEU A O 1
ATOM 562 N N . VAL A 1 74 ? 2.841 -7.633 -1.463 1.00 93.38 74 VAL A N 1
ATOM 563 C CA . VAL A 1 74 ? 3.970 -8.406 -0.937 1.00 93.38 74 VAL A CA 1
ATOM 564 C C . VAL A 1 74 ? 4.722 -7.545 0.075 1.00 93.38 74 VAL A C 1
ATOM 566 O O . VAL A 1 74 ? 5.291 -6.516 -0.288 1.00 93.38 74 VAL A O 1
ATOM 569 N N . THR A 1 75 ? 4.711 -7.922 1.352 1.00 92.50 75 THR A N 1
ATOM 570 C CA . THR A 1 75 ? 5.390 -7.155 2.407 1.00 92.50 75 THR A CA 1
ATOM 571 C C . THR A 1 75 ? 5.686 -8.010 3.631 1.00 92.50 75 THR A C 1
ATOM 573 O O . THR A 1 75 ? 4.930 -8.911 3.970 1.00 92.50 75 THR A O 1
ATOM 576 N N . ARG A 1 76 ? 6.756 -7.662 4.351 1.00 91.38 76 ARG A N 1
ATOM 577 C CA . ARG A 1 76 ? 7.017 -8.189 5.701 1.00 91.38 76 ARG A CA 1
ATOM 578 C C . ARG A 1 76 ? 6.229 -7.462 6.786 1.00 91.38 76 ARG A C 1
ATOM 580 O O . ARG A 1 76 ? 6.096 -7.961 7.898 1.00 91.38 76 ARG A O 1
ATOM 587 N N . ASN A 1 77 ? 5.724 -6.261 6.501 1.00 89.50 77 ASN A N 1
ATOM 588 C CA . ASN A 1 77 ? 5.007 -5.453 7.483 1.00 89.50 77 ASN A CA 1
ATOM 589 C C . ASN A 1 77 ? 3.520 -5.831 7.548 1.00 89.50 77 ASN A C 1
ATOM 591 O O . ASN A 1 77 ? 2.636 -4.98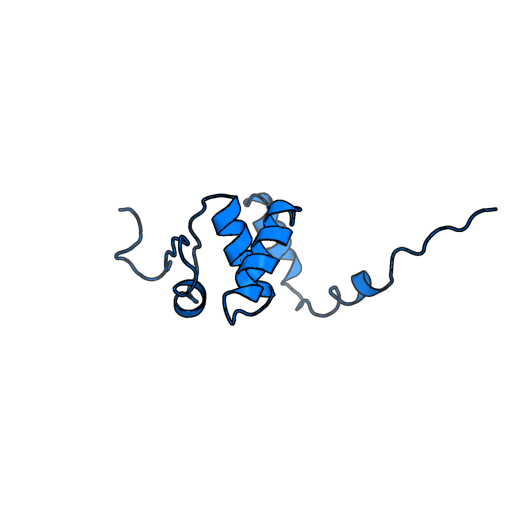5 7.459 1.00 89.50 77 ASN A O 1
ATOM 595 N N . VAL A 1 78 ? 3.242 -7.130 7.643 1.00 90.00 78 VAL A N 1
ATOM 596 C CA . VAL A 1 78 ? 1.904 -7.702 7.454 1.00 90.00 78 VAL A CA 1
ATOM 597 C C . VAL A 1 78 ? 0.883 -7.095 8.425 1.00 90.00 78 VAL A C 1
ATOM 599 O O . VAL A 1 78 ? -0.233 -6.763 8.026 1.00 90.00 78 VAL A O 1
ATOM 602 N N . ARG A 1 79 ? 1.279 -6.881 9.686 1.00 88.56 79 ARG A N 1
ATOM 603 C CA . ARG A 1 79 ? 0.407 -6.372 10.760 1.00 88.56 79 ARG A CA 1
ATOM 604 C C . ARG A 1 79 ? -0.200 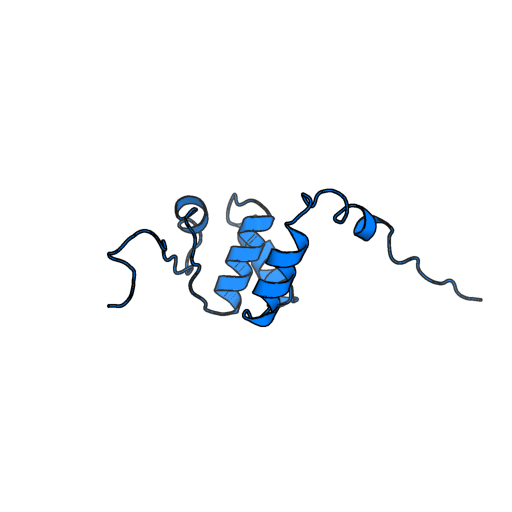-5.006 10.441 1.00 88.56 79 ARG A C 1
ATOM 606 O O . ARG A 1 79 ? -1.375 -4.786 10.722 1.00 88.56 79 ARG A O 1
ATOM 613 N N . ASP A 1 80 ? 0.571 -4.121 9.814 1.00 86.81 80 ASP A N 1
ATOM 614 C CA . ASP A 1 80 ? 0.123 -2.758 9.518 1.00 86.81 80 ASP A CA 1
ATOM 615 C C . ASP A 1 80 ? -0.939 -2.725 8.409 1.00 86.81 80 ASP A C 1
ATOM 617 O O . ASP A 1 80 ? -1.778 -1.823 8.396 1.00 86.81 80 ASP A O 1
ATOM 621 N N . PHE A 1 81 ? -0.963 -3.733 7.529 1.00 89.94 81 PHE A N 1
AT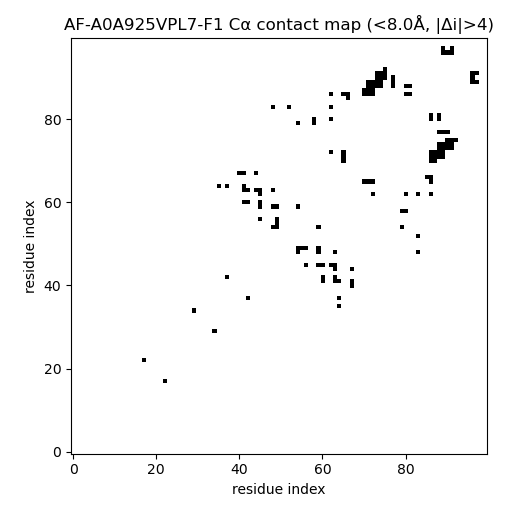OM 622 C CA . PHE A 1 81 ? -1.915 -3.834 6.418 1.00 89.94 81 PHE A CA 1
ATOM 623 C C . PHE A 1 81 ? -3.082 -4.792 6.685 1.00 89.94 81 PHE A C 1
ATOM 625 O O . PHE A 1 81 ? -4.129 -4.640 6.062 1.00 89.94 81 PHE A O 1
ATOM 632 N N . GLN A 1 82 ? -2.962 -5.719 7.641 1.00 86.38 82 GLN A N 1
ATOM 633 C CA . GLN A 1 82 ? -4.045 -6.637 8.034 1.00 86.38 82 GLN A CA 1
ATOM 634 C C . GLN A 1 82 ? -5.298 -5.922 8.558 1.00 86.38 82 GLN A C 1
ATOM 636 O O . GLN A 1 82 ? -6.401 -6.449 8.446 1.00 86.38 82 GLN A O 1
ATOM 641 N N . GLN A 1 83 ? -5.145 -4.719 9.116 1.00 85.50 83 GLN A N 1
ATOM 642 C CA . GLN A 1 83 ? -6.273 -3.910 9.588 1.00 85.50 83 GLN A CA 1
ATOM 643 C C . GLN A 1 83 ? -7.117 -3.311 8.449 1.00 85.50 83 GLN A C 1
ATOM 645 O O . GLN A 1 83 ? -8.230 -2.848 8.695 1.00 85.50 83 GLN A O 1
ATOM 650 N N . LEU A 1 84 ? -6.592 -3.280 7.218 1.00 88.44 84 LEU A N 1
ATOM 651 C CA . LEU A 1 84 ? -7.269 -2.687 6.070 1.00 88.44 84 LEU A CA 1
ATOM 652 C C . LEU A 1 84 ? -8.103 -3.753 5.342 1.00 88.44 84 LEU A C 1
ATOM 654 O O . LEU A 1 84 ? -7.544 -4.705 4.790 1.00 88.44 84 LEU A O 1
ATOM 658 N N . PRO A 1 85 ? -9.439 -3.612 5.291 1.00 89.00 85 PRO A N 1
ATOM 659 C CA . PRO A 1 85 ? -10.288 -4.622 4.678 1.00 89.00 85 PRO A CA 1
ATOM 660 C C . PRO A 1 85 ? -10.080 -4.688 3.163 1.00 89.00 85 PRO A C 1
ATOM 662 O O . PRO A 1 85 ? -9.968 -3.668 2.481 1.00 89.00 85 PRO A O 1
ATOM 665 N N . GLY A 1 86 ? -10.084 -5.911 2.631 1.00 90.19 86 GLY A N 1
ATOM 666 C CA . GLY A 1 86 ? -9.982 -6.179 1.194 1.00 90.19 86 GLY A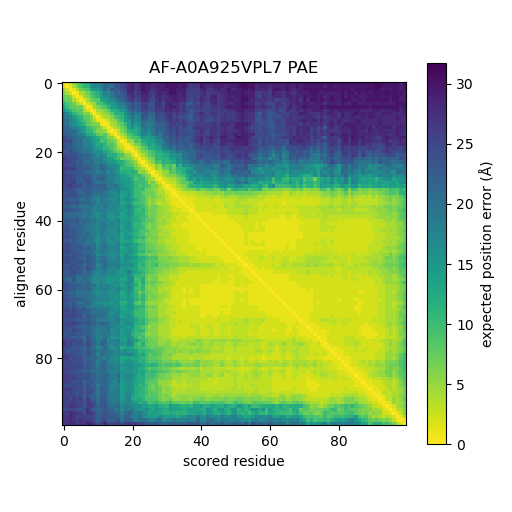 CA 1
ATOM 667 C C . GLY A 1 86 ? -8.556 -6.216 0.642 1.00 90.19 86 GLY A C 1
ATOM 668 O O . GLY A 1 86 ? -8.384 -6.543 -0.530 1.00 90.19 86 GLY A O 1
ATOM 669 N N . ILE A 1 87 ? -7.533 -5.936 1.458 1.00 93.19 87 ILE A N 1
ATOM 670 C CA . ILE A 1 87 ? -6.136 -6.091 1.042 1.00 93.19 87 ILE A CA 1
ATOM 671 C C . ILE A 1 87 ? -5.715 -7.551 1.192 1.00 93.19 87 ILE A C 1
ATOM 673 O O . ILE A 1 87 ? -5.764 -8.119 2.282 1.00 93.19 87 ILE A O 1
ATOM 677 N N . LYS A 1 88 ? -5.249 -8.147 0.092 1.00 91.81 88 LYS A N 1
ATOM 678 C CA . LYS A 1 88 ? -4.539 -9.428 0.119 1.00 91.81 88 LYS A CA 1
ATOM 679 C C . LYS A 1 88 ? -3.071 -9.152 0.411 1.00 91.81 88 LYS A C 1
ATOM 681 O O . LYS A 1 88 ? -2.437 -8.410 -0.338 1.00 91.81 88 LYS A O 1
ATOM 686 N N . VAL A 1 89 ? -2.549 -9.729 1.487 1.00 92.75 89 VAL A N 1
ATOM 687 C CA . VAL A 1 89 ? -1.144 -9.591 1.883 1.00 92.75 89 VAL A CA 1
ATOM 688 C C . VAL A 1 89 ? -0.451 -10.939 1.731 1.00 92.75 89 VAL A C 1
ATOM 690 O O . VAL A 1 89 ? -1.010 -11.952 2.143 1.00 92.75 89 VAL A O 1
ATOM 693 N N . LEU A 1 90 ? 0.746 -10.929 1.149 1.00 91.81 90 LEU A N 1
ATOM 694 C CA . LEU A 1 90 ? 1.636 -12.082 1.047 1.00 91.81 90 LEU A CA 1
ATOM 695 C C . LEU A 1 90 ? 2.961 -11.741 1.734 1.00 91.81 90 LEU A C 1
ATOM 697 O O . LEU A 1 90 ? 3.602 -10.745 1.386 1.00 91.81 90 LEU A O 1
ATOM 701 N N . ASP A 1 91 ? 3.374 -12.560 2.697 1.00 91.50 91 ASP A N 1
ATOM 702 C CA . ASP A 1 91 ? 4.708 -12.474 3.289 1.00 91.50 91 ASP A CA 1
ATOM 703 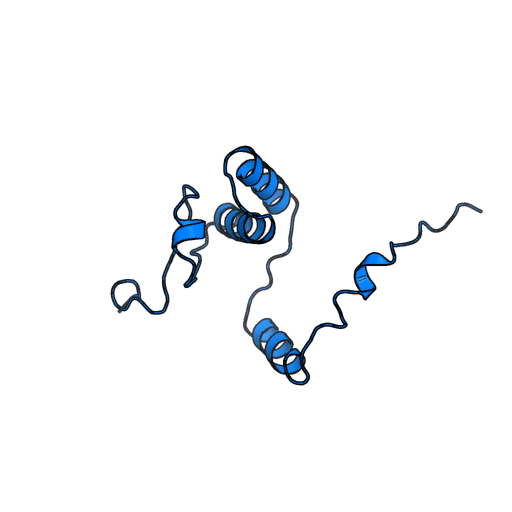C C . ASP A 1 91 ? 5.687 -13.308 2.447 1.00 91.50 91 ASP A C 1
ATOM 705 O O . ASP A 1 91 ? 5.539 -14.528 2.372 1.00 91.50 91 ASP A O 1
ATOM 709 N N . PRO A 1 92 ? 6.699 -12.695 1.802 1.00 88.00 92 PRO A N 1
ATOM 710 C CA . PRO A 1 92 ? 7.632 -13.429 0.947 1.00 88.00 92 PRO A CA 1
ATOM 711 C C . PRO A 1 92 ? 8.517 -14.427 1.709 1.00 88.00 92 PRO A C 1
ATOM 713 O O . PRO A 1 92 ? 9.201 -15.227 1.075 1.00 88.00 92 PRO A O 1
ATOM 716 N N . TYR A 1 93 ? 8.538 -14.379 3.044 1.00 86.69 93 TYR A N 1
ATOM 717 C CA . TYR A 1 93 ? 9.292 -15.312 3.883 1.00 86.69 93 TYR A CA 1
ATOM 718 C C . TYR A 1 93 ? 8.417 -16.395 4.518 1.00 86.69 93 TYR A C 1
ATOM 720 O O . TYR A 1 93 ? 8.954 -17.264 5.202 1.00 86.69 93 TYR A O 1
ATOM 728 N N . ASP A 1 94 ? 7.100 -16.362 4.298 1.00 85.38 94 ASP A N 1
ATOM 729 C CA . ASP A 1 94 ? 6.201 -17.430 4.717 1.00 85.38 94 ASP A CA 1
ATOM 730 C C . ASP A 1 94 ? 6.084 -18.475 3.590 1.00 85.38 94 ASP A C 1
ATOM 732 O O . ASP A 1 94 ? 5.393 -18.241 2.591 1.00 85.38 94 ASP A O 1
ATOM 736 N N . PRO A 1 95 ? 6.738 -19.647 3.720 1.00 76.44 95 PRO A N 1
ATOM 737 C CA . PRO A 1 95 ? 6.738 -20.668 2.676 1.00 76.44 95 PRO A CA 1
ATOM 738 C C . PRO A 1 95 ? 5.352 -21.282 2.441 1.00 76.44 95 PRO A C 1
ATOM 740 O O . PRO A 1 95 ? 5.161 -21.975 1.448 1.00 76.44 95 PRO A O 1
ATOM 743 N N . THR A 1 96 ? 4.380 -21.038 3.325 1.00 80.25 96 THR A N 1
ATOM 744 C CA . THR A 1 96 ? 3.008 -21.536 3.166 1.00 80.25 96 THR A CA 1
ATOM 745 C C . THR A 1 96 ? 2.151 -20.668 2.239 1.00 80.25 96 THR A C 1
ATOM 747 O O . THR A 1 96 ? 1.075 -21.100 1.829 1.00 80.25 96 THR A O 1
ATOM 750 N N . GLN A 1 97 ? 2.615 -19.461 1.890 1.00 72.81 97 GLN A N 1
ATOM 751 C CA . GLN A 1 97 ? 1.861 -18.475 1.102 1.00 72.81 97 GLN A CA 1
ATOM 752 C C . GLN A 1 97 ? 2.347 -18.332 -0.344 1.00 72.81 97 GLN A C 1
ATOM 754 O O . GLN A 1 97 ? 1.688 -17.677 -1.155 1.00 72.81 97 GLN A O 1
ATOM 759 N N . LEU A 1 98 ? 3.494 -18.923 -0.680 1.00 67.25 98 LEU A N 1
ATOM 760 C CA . LEU A 1 98 ? 4.023 -18.914 -2.038 1.00 67.25 98 LEU A CA 1
ATOM 761 C C . LEU A 1 98 ? 3.330 -20.002 -2.872 1.00 67.25 98 LEU A C 1
ATOM 763 O O . LEU A 1 98 ? 3.174 -21.126 -2.391 1.00 67.25 98 LEU A O 1
ATOM 767 N N . PRO A 1 99 ? 2.901 -19.697 -4.110 1.00 61.97 99 PRO A N 1
ATOM 768 C CA . PRO A 1 99 ? 2.430 -20.736 -5.015 1.00 61.97 99 PRO A CA 1
ATOM 769 C C . PRO A 1 99 ? 3.569 -21.735 -5.268 1.00 61.97 99 PRO A C 1
ATOM 771 O O . PRO A 1 99 ? 4.717 -21.322 -5.449 1.00 61.97 99 PRO A O 1
ATOM 774 N N . ALA A 1 100 ? 3.231 -23.027 -5.215 1.00 59.12 100 ALA A N 1
ATOM 775 C CA . ALA A 1 100 ? 4.146 -24.138 -5.475 1.00 59.12 100 ALA A CA 1
ATOM 776 C C . ALA A 1 100 ? 4.745 -24.093 -6.888 1.00 59.12 100 ALA A C 1
ATOM 778 O O . ALA A 1 100 ? 4.042 -23.619 -7.813 1.00 59.12 100 ALA A O 1
#

Mean predicted aligned error: 11.8 Å

Radius of gyration: 17.54 Å; Cα contacts (8 Å, |Δi|>4): 75; chains: 1; bounding box: 38×65×31 Å

Foldseek 3Di:
DDDDDDPDPPVPPVPPPDDVPNVVVVVVVPVVDDDDDCDPQLVVQLVVCVVVDVADSVVSSVLSVCQVVVHAAEDPPVVRNVVPPSHHYDDPPPPVRDDD

Solvent-accessible surface area (backbone atoms only — not comparable to full-atom values): 6562 Å² total; per-residue (Å²): 144,80,82,85,80,77,80,69,82,71,80,67,67,76,72,79,77,66,60,94,72,49,66,64,56,60,54,58,51,53,79,79,45,88,84,81,76,92,42,71,68,31,51,55,40,20,53,53,46,51,75,77,39,103,56,56,70,71,60,29,45,54,53,18,42,32,57,75,70,71,47,71,46,76,41,87,64,50,76,80,48,68,77,44,86,87,60,45,77,40,43,90,84,43,81,88,71,56,83,130

Sequence (100 aa):
MLAGESFNAETRRVASLQPPGAEKLTQTASERCTVLPLNEFVVARTIQLRQQYRIKLPDAIIGATVLVHGLTLVTRNVRDFQQLPGIKVLDPYDPTQLPA

Nearest PDB structures (foldseek):
  7by2-assembly1_B-2  TM=8.538E-01  e=2.375E-05  Klebsiella pneumoniae
  5ecy-assembly1_E  TM=8.846E-01  e=2.336E-03  Shigella flexneri
  5ecw-assembly1_B  TM=8.542E-01  e=1.790E-03  Shigella flexneri
  5ecw-assembly1_A  TM=8.318E-01  e=4.855E-03  Shigella flexneri
  2fe1-assembly1_A-2  TM=8.110E-01  e=1.384E+00  Pyrobaculum aerophilum str. IM2

Secondary structure (DSSP, 8-state):
--------GGGGSGGGG--TTHHHHHHHHHHHSPPPP--HHHHHHHHHHHHHS---HHHHHHHHHHHHHT-EEE-S-HHHHHTSTT-EEE-TT-TTTS--

pLDDT: mean 77.64, std 21.38, range [33.75, 98.06]